Protein AF-A0A180FKZ0-F1 (afdb_monomer_lite)

Foldseek 3Di:
DDDCVVVVDDDQPPVNWDDFDAEEDEPVVCVVNDKAWDDKTFQDQDPVGTGKMWTWIDDPNDIHIYIDPDPVVVVVRCVVCVVVVVD

Structure (mmCIF, N/CA/C/O backbone):
data_AF-A0A180FKZ0-F1
#
_entry.id   AF-A0A180FKZ0-F1
#
loop_
_atom_site.group_PDB
_atom_site.id
_atom_site.type_symbol
_atom_site.label_atom_id
_atom_site.label_alt_id
_atom_site.label_comp_id
_atom_site.label_asym_id
_atom_site.label_entity_id
_atom_site.label_seq_id
_atom_site.pdbx_PDB_ins_code
_atom_site.Cartn_x
_atom_site.Cartn_y
_atom_site.Cartn_z
_atom_site.occupancy
_atom_site.B_iso_or_equiv
_atom_site.auth_seq_id
_atom_site.auth_comp_id
_atom_site.auth_asym_id
_atom_site.auth_atom_id
_atom_site.pdbx_PDB_model_num
ATOM 1 N N . MET A 1 1 ? -7.937 -23.297 20.505 1.00 62.66 1 MET A N 1
ATOM 2 C CA . MET A 1 1 ? -8.096 -21.830 20.641 1.00 62.66 1 MET A CA 1
ATOM 3 C C . MET A 1 1 ? -9.307 -21.418 19.818 1.00 62.66 1 MET A C 1
ATOM 5 O O . MET A 1 1 ? -9.439 -21.932 18.717 1.00 62.66 1 MET A O 1
ATOM 9 N N . LYS A 1 2 ? -10.212 -20.582 20.344 1.00 70.38 2 LYS A N 1
ATOM 10 C CA . LYS A 1 2 ? -11.359 -20.070 19.566 1.00 70.38 2 LYS A CA 1
ATOM 11 C C . LYS A 1 2 ? -10.866 -19.001 18.587 1.00 70.38 2 LYS A C 1
ATOM 13 O O . LYS A 1 2 ? -9.988 -18.222 18.959 1.00 70.38 2 LYS A O 1
ATOM 18 N N . ASN A 1 3 ? -11.379 -18.978 17.358 1.00 68.06 3 ASN A N 1
ATOM 19 C CA . ASN A 1 3 ? -10.996 -17.963 16.382 1.00 68.06 3 ASN A CA 1
ATOM 20 C C . ASN A 1 3 ? -11.703 -16.641 16.727 1.00 68.06 3 ASN A C 1
ATOM 22 O O . ASN A 1 3 ? -12.849 -16.647 17.167 1.00 68.06 3 ASN A O 1
ATOM 26 N N . LEU A 1 4 ? -11.043 -15.496 16.530 1.00 70.19 4 LEU A N 1
ATOM 27 C CA . LEU A 1 4 ? -11.623 -14.172 16.825 1.00 70.19 4 LEU A CA 1
ATOM 28 C C . LEU A 1 4 ? -12.920 -13.917 16.042 1.00 70.19 4 LEU A C 1
ATOM 30 O O . LEU A 1 4 ? -13.828 -13.256 16.542 1.00 70.19 4 LEU A O 1
ATOM 34 N N . LYS A 1 5 ? -13.019 -14.497 14.841 1.00 68.88 5 LYS A N 1
ATOM 35 C CA . LYS A 1 5 ? -14.218 -14.438 13.997 1.00 68.88 5 LYS A CA 1
ATOM 36 C C . LYS A 1 5 ? -15.430 -15.107 14.652 1.00 68.88 5 LYS A C 1
ATOM 38 O O . LYS A 1 5 ? -16.536 -14.592 14.531 1.00 68.88 5 LYS A O 1
ATOM 43 N N . ASP A 1 6 ? -15.212 -16.185 15.403 1.00 81.31 6 ASP A N 1
ATOM 44 C CA . ASP A 1 6 ? -16.276 -16.966 16.053 1.00 81.31 6 ASP A CA 1
ATOM 45 C C . ASP A 1 6 ? -16.866 -16.244 17.278 1.00 81.31 6 ASP A C 1
ATOM 47 O O . ASP A 1 6 ? -17.886 -16.658 17.821 1.00 81.31 6 ASP A O 1
ATOM 51 N N . LEU A 1 7 ? -16.215 -15.167 17.734 1.00 82.00 7 LEU A N 1
ATOM 52 C CA . LEU A 1 7 ? -16.640 -14.356 18.876 1.00 82.00 7 LEU A CA 1
ATOM 53 C C . LEU A 1 7 ? -17.460 -13.124 18.462 1.00 82.00 7 LEU A C 1
ATOM 55 O O . LEU A 1 7 ? -17.820 -12.324 19.321 1.00 82.00 7 LEU A O 1
ATOM 59 N N . GLY A 1 8 ? -17.721 -12.927 17.163 1.00 75.12 8 GLY A N 1
ATOM 60 C CA . GLY A 1 8 ? -18.412 -11.733 16.660 1.00 75.12 8 GLY A CA 1
ATOM 61 C C . GLY A 1 8 ? -17.619 -10.432 16.851 1.00 75.12 8 GLY A C 1
ATOM 62 O O . GLY A 1 8 ? -18.163 -9.340 16.694 1.00 75.12 8 GLY A O 1
ATOM 63 N N . ILE A 1 9 ? -16.328 -10.527 17.188 1.00 77.56 9 ILE A N 1
ATOM 64 C CA . ILE A 1 9 ? -15.458 -9.374 17.413 1.00 77.56 9 ILE A CA 1
ATOM 65 C C . ILE A 1 9 ? -14.884 -8.939 16.063 1.00 77.56 9 ILE A C 1
ATOM 67 O O . ILE A 1 9 ? -13.930 -9.526 15.550 1.00 77.56 9 ILE A O 1
ATOM 71 N N . ALA A 1 10 ? -15.458 -7.887 15.483 1.00 73.38 10 ALA A N 1
ATOM 72 C CA . ALA A 1 10 ? -14.866 -7.205 14.339 1.00 73.38 10 ALA A CA 1
ATOM 73 C C . ALA A 1 10 ? -13.754 -6.264 14.825 1.00 73.38 10 ALA A C 1
ATOM 75 O O . ALA A 1 10 ? -14.008 -5.327 15.583 1.00 73.38 10 ALA A O 1
ATOM 76 N N . TYR A 1 11 ? -12.515 -6.506 14.391 1.00 74.56 11 TYR A N 1
ATOM 77 C CA . TYR A 1 11 ? -11.401 -5.601 14.666 1.00 74.56 11 TYR A CA 1
ATOM 78 C C . TYR A 1 11 ? -11.670 -4.233 14.030 1.00 74.56 11 TYR A C 1
ATOM 80 O O . TYR A 1 11 ? -11.798 -4.122 12.811 1.00 74.56 11 TYR A O 1
ATOM 88 N N . LYS A 1 12 ? -11.738 -3.195 14.867 1.00 81.25 12 LYS A N 1
ATOM 89 C CA . LYS A 1 12 ? -11.809 -1.795 14.448 1.00 81.25 12 LYS A CA 1
ATOM 90 C C . LYS A 1 12 ? -10.533 -1.084 14.904 1.00 81.25 12 LYS A C 1
ATOM 92 O O . LYS A 1 12 ? -10.312 -0.975 16.112 1.00 81.25 12 LYS A O 1
ATOM 97 N N . PRO A 1 13 ? -9.676 -0.636 13.975 1.00 84.75 13 PRO A N 1
ATOM 98 C CA . PRO A 1 13 ? -8.520 0.191 14.300 1.00 84.75 13 PRO A CA 1
ATOM 99 C C . PRO A 1 13 ? -8.955 1.453 15.050 1.00 84.75 13 PRO A C 1
ATOM 101 O O . PRO A 1 13 ? -9.907 2.115 14.644 1.00 84.75 13 PRO A O 1
ATOM 104 N N . ALA A 1 14 ? -8.260 1.793 16.138 1.00 86.56 14 ALA A N 1
ATOM 105 C CA . ALA A 1 14 ? -8.597 2.960 16.960 1.00 86.56 14 ALA A CA 1
ATOM 106 C C . ALA A 1 14 ? -8.454 4.296 16.206 1.00 86.56 14 ALA A C 1
ATOM 108 O O . ALA A 1 14 ? -9.095 5.274 16.567 1.00 86.56 14 ALA A O 1
ATOM 109 N N . ASP A 1 15 ? -7.624 4.331 15.162 1.00 86.75 15 ASP A N 1
ATOM 110 C CA . ASP A 1 15 ? -7.426 5.489 14.287 1.00 86.75 15 ASP A CA 1
ATOM 111 C C . ASP A 1 15 ? -8.429 5.548 13.124 1.00 86.75 15 ASP A C 1
ATOM 113 O O . ASP A 1 15 ? -8.359 6.465 12.314 1.00 86.75 15 ASP A O 1
ATOM 117 N N . GLY A 1 16 ? -9.339 4.571 13.009 1.00 88.50 16 GLY A N 1
ATOM 118 C CA . GLY A 1 16 ? -10.305 4.483 11.910 1.00 88.50 16 GLY A CA 1
ATOM 119 C C . GLY A 1 16 ? -9.688 4.160 10.545 1.00 88.50 16 GLY A C 1
ATOM 120 O O . GLY A 1 16 ? -10.412 4.076 9.558 1.00 88.50 16 GLY A O 1
ATOM 121 N N . LYS A 1 17 ? -8.369 3.948 10.478 1.00 90.19 17 LYS A N 1
ATOM 122 C CA . LYS A 1 17 ? -7.619 3.746 9.235 1.00 90.19 17 LYS A CA 1
ATOM 123 C C . LYS A 1 17 ? -7.695 2.298 8.771 1.00 90.19 17 LYS A C 1
ATOM 125 O O . LYS A 1 17 ? -7.580 1.377 9.583 1.00 90.19 17 LYS A O 1
ATOM 130 N N . LYS A 1 18 ? -7.790 2.066 7.461 1.00 90.88 18 LYS A N 1
ATOM 131 C CA . LYS A 1 18 ? -7.773 0.715 6.883 1.00 90.88 18 LYS A CA 1
ATOM 132 C C . LYS A 1 18 ? -6.475 -0.021 7.242 1.00 90.88 18 LYS A C 1
ATOM 134 O O . LYS A 1 18 ? -5.387 0.556 7.333 1.00 90.88 18 LYS A O 1
ATOM 139 N N . ARG A 1 19 ? -6.580 -1.340 7.439 1.00 89.50 19 ARG A N 1
ATOM 140 C CA . ARG A 1 19 ? -5.433 -2.248 7.603 1.00 89.50 19 ARG A CA 1
ATOM 141 C C . ARG A 1 19 ? -5.451 -3.281 6.493 1.00 89.50 19 ARG A C 1
ATOM 143 O O . ARG A 1 19 ? -6.324 -4.143 6.452 1.00 89.50 19 ARG A O 1
ATOM 150 N N . PHE A 1 20 ? -4.461 -3.212 5.615 1.00 93.69 20 PHE A N 1
ATOM 151 C CA . PHE A 1 20 ? -4.336 -4.153 4.512 1.00 93.69 20 PHE A CA 1
ATOM 152 C C . PHE A 1 20 ? -3.641 -5.442 4.966 1.00 93.69 20 PHE A C 1
ATOM 154 O O . PHE A 1 20 ? -2.601 -5.411 5.633 1.00 93.69 20 PHE A O 1
ATOM 161 N N . GLY A 1 21 ? -4.217 -6.589 4.598 1.00 91.19 21 GLY A N 1
ATOM 162 C CA . GLY A 1 21 ? -3.593 -7.908 4.751 1.00 91.19 21 GLY A CA 1
ATOM 163 C C . GLY A 1 21 ? -2.409 -8.111 3.796 1.00 91.19 21 GLY A C 1
ATOM 164 O O . GLY A 1 21 ? -1.932 -7.160 3.181 1.00 91.19 21 GLY A O 1
ATOM 165 N N . GLY A 1 22 ? -1.921 -9.347 3.683 1.00 94.06 22 GLY A N 1
ATOM 166 C CA . GLY A 1 22 ? -0.837 -9.697 2.755 1.00 94.06 22 GLY A CA 1
ATOM 167 C C . GLY A 1 22 ? 0.567 -9.306 3.228 1.00 94.06 22 GLY A C 1
ATOM 168 O O . GLY A 1 22 ? 0.735 -8.599 4.232 1.00 94.06 22 GLY A O 1
ATOM 169 N N . SER A 1 23 ? 1.579 -9.785 2.504 1.00 95.12 23 SER A N 1
ATOM 170 C CA . SER A 1 23 ? 2.991 -9.500 2.777 1.00 95.12 23 SER A CA 1
ATOM 171 C C . SER A 1 23 ? 3.329 -8.030 2.526 1.00 95.12 23 SER A C 1
ATOM 173 O O . SER A 1 23 ? 2.800 -7.407 1.606 1.00 95.12 23 SER A O 1
ATOM 175 N N . LEU A 1 24 ? 4.219 -7.475 3.355 1.00 96.06 24 LEU A N 1
ATOM 176 C CA . LEU A 1 24 ? 4.816 -6.166 3.107 1.00 96.06 24 LEU A CA 1
ATOM 177 C C . LEU A 1 24 ? 5.975 -6.328 2.119 1.00 96.06 24 LEU A C 1
ATOM 179 O O . LEU A 1 24 ? 6.956 -7.000 2.431 1.00 96.06 24 LEU A O 1
ATOM 183 N N . THR A 1 25 ? 5.870 -5.683 0.965 1.00 96.50 25 THR A N 1
ATOM 184 C CA . THR A 1 25 ? 6.891 -5.705 -0.080 1.00 96.50 25 THR A CA 1
ATOM 185 C C . THR A 1 25 ? 7.728 -4.426 -0.024 1.00 96.50 25 THR A C 1
ATOM 187 O O . THR A 1 25 ? 7.165 -3.327 -0.065 1.00 96.50 25 THR A O 1
ATOM 190 N N . PRO A 1 26 ? 9.067 -4.528 0.075 1.00 94.56 26 PRO A N 1
ATOM 191 C CA . PRO A 1 26 ? 9.951 -3.381 -0.096 1.00 94.56 26 PRO A CA 1
ATOM 192 C C . PRO A 1 26 ? 9.776 -2.775 -1.489 1.00 94.56 26 PRO A C 1
ATOM 194 O O . PRO A 1 26 ? 9.784 -3.500 -2.478 1.00 94.56 26 PRO A O 1
ATOM 197 N N . LEU A 1 27 ? 9.668 -1.448 -1.581 1.00 90.56 27 LEU A N 1
ATOM 198 C CA . LEU A 1 27 ? 9.393 -0.770 -2.854 1.00 90.56 27 LEU A CA 1
ATOM 199 C C . LEU A 1 27 ? 10.459 -1.058 -3.929 1.00 90.56 27 LEU A C 1
ATOM 201 O O . LEU A 1 27 ? 10.134 -1.155 -5.105 1.00 90.56 27 LEU A O 1
ATOM 205 N N . GLY A 1 28 ? 11.719 -1.267 -3.529 1.00 92.44 28 GLY A N 1
ATOM 206 C CA . GLY A 1 28 ? 12.799 -1.647 -4.448 1.00 92.44 28 GLY A CA 1
ATOM 207 C C . GLY A 1 28 ? 12.582 -2.990 -5.153 1.00 92.44 28 GLY A C 1
ATOM 208 O O . GLY A 1 28 ? 13.082 -3.174 -6.256 1.00 92.44 28 GLY A O 1
ATOM 209 N N . ASN A 1 29 ? 11.787 -3.893 -4.572 1.00 93.44 29 ASN A N 1
ATOM 210 C CA . ASN A 1 29 ? 11.465 -5.187 -5.178 1.00 93.44 29 ASN A CA 1
ATOM 211 C C . ASN A 1 29 ? 10.389 -5.077 -6.269 1.00 93.44 29 ASN A C 1
ATOM 213 O O . ASN A 1 29 ? 10.120 -6.068 -6.934 1.00 93.44 29 ASN A O 1
ATOM 217 N N . LEU A 1 30 ? 9.753 -3.910 -6.419 1.00 92.38 30 LEU A N 1
ATOM 218 C CA . LEU A 1 30 ? 8.701 -3.657 -7.408 1.00 92.38 30 LEU A CA 1
ATOM 219 C C . LEU A 1 30 ? 9.217 -2.917 -8.649 1.00 92.38 30 LEU A C 1
ATOM 221 O O . LEU A 1 30 ? 8.433 -2.539 -9.517 1.00 92.38 30 LEU A O 1
ATOM 225 N N . GLN A 1 31 ? 10.526 -2.675 -8.746 1.00 91.50 31 GLN A N 1
ATOM 226 C CA . GLN A 1 31 ? 11.107 -2.034 -9.922 1.00 91.50 31 GLN A CA 1
ATOM 227 C C . GLN A 1 31 ? 10.908 -2.914 -11.158 1.00 91.50 31 GLN A C 1
ATOM 229 O O . GLN A 1 31 ? 11.288 -4.082 -11.157 1.00 91.50 31 GLN A O 1
ATOM 234 N N . ASN A 1 32 ? 10.358 -2.325 -12.222 1.00 91.06 32 ASN A N 1
ATOM 235 C CA . ASN A 1 32 ? 10.024 -3.011 -13.476 1.00 91.06 32 ASN A CA 1
ATOM 236 C C . ASN A 1 32 ? 8.993 -4.145 -13.322 1.00 91.06 32 ASN A C 1
ATOM 238 O O . ASN A 1 32 ? 8.917 -5.021 -14.181 1.00 91.06 32 ASN A O 1
ATOM 242 N N . CYS A 1 33 ? 8.202 -4.136 -12.247 1.00 90.88 33 CYS A N 1
ATOM 243 C CA . CYS A 1 33 ? 7.072 -5.041 -12.081 1.00 9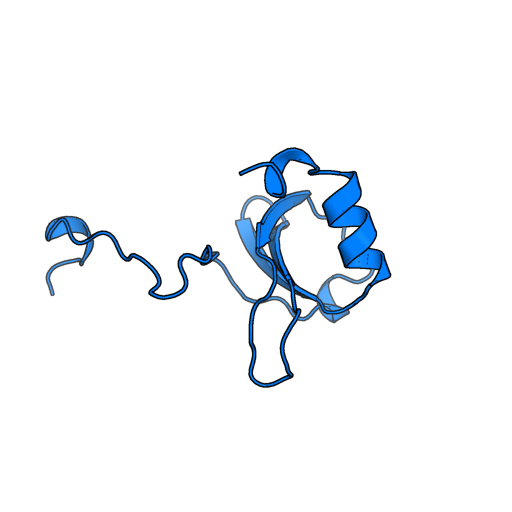0.88 33 CYS A CA 1
ATOM 244 C C . CYS A 1 33 ? 5.775 -4.349 -12.500 1.00 90.88 33 CYS A C 1
ATOM 246 O O . CYS A 1 33 ? 5.521 -3.205 -12.119 1.00 90.88 33 CYS A O 1
ATOM 248 N N . GLU A 1 34 ? 4.930 -5.069 -13.229 1.00 91.19 34 GLU A N 1
ATOM 249 C CA . GLU A 1 34 ? 3.539 -4.674 -13.418 1.00 91.19 34 GLU A CA 1
ATOM 250 C C . GLU A 1 34 ? 2.729 -5.091 -12.187 1.00 91.19 34 GLU A C 1
ATOM 252 O O . GLU A 1 34 ? 2.894 -6.194 -11.665 1.00 91.19 34 GLU A O 1
ATOM 257 N N . ILE A 1 35 ? 1.879 -4.191 -11.695 1.00 91.06 35 ILE A N 1
ATOM 258 C CA . ILE A 1 35 ? 1.018 -4.437 -10.539 1.00 91.06 35 ILE A CA 1
ATOM 259 C C . ILE A 1 35 ? -0.359 -3.826 -10.767 1.00 91.06 35 ILE A C 1
ATOM 261 O O . ILE A 1 35 ? -0.492 -2.788 -11.413 1.00 91.06 35 ILE A O 1
ATOM 265 N N . THR A 1 36 ? -1.385 -4.418 -10.161 1.00 92.31 36 THR A N 1
ATOM 266 C CA . THR A 1 36 ? -2.706 -3.791 -10.049 1.00 92.31 36 THR A CA 1
ATOM 267 C C . THR A 1 36 ? -2.885 -3.223 -8.648 1.00 92.31 36 THR A C 1
ATOM 269 O O . THR A 1 36 ? -2.809 -3.957 -7.662 1.00 92.31 36 THR A O 1
ATOM 272 N N . VAL A 1 37 ? -3.120 -1.914 -8.545 1.00 92.75 37 VAL A N 1
ATOM 273 C CA . VAL A 1 37 ? -3.481 -1.262 -7.277 1.00 92.75 37 VAL A CA 1
ATOM 274 C C . VAL A 1 37 ? -4.946 -1.559 -6.967 1.00 92.75 37 VAL A C 1
ATOM 276 O O . VAL A 1 37 ? -5.806 -1.401 -7.828 1.00 92.75 37 VAL A O 1
ATOM 279 N N . LEU A 1 38 ? -5.225 -1.998 -5.739 1.00 92.75 38 LEU A N 1
ATOM 280 C CA . LEU A 1 38 ? -6.574 -2.363 -5.297 1.00 92.75 38 LEU A CA 1
ATOM 281 C C . LEU A 1 38 ? -7.219 -1.283 -4.424 1.00 92.75 38 LEU A C 1
ATOM 283 O O . LEU A 1 38 ? -8.407 -1.011 -4.557 1.00 92.75 38 LEU A O 1
ATOM 287 N N . ASP A 1 39 ? -6.454 -0.728 -3.484 1.00 93.75 39 ASP A N 1
ATOM 288 C CA . ASP A 1 39 ? -6.899 0.280 -2.516 1.00 93.75 39 ASP A CA 1
ATOM 289 C C . ASP A 1 39 ? -5.663 0.899 -1.840 1.00 93.75 39 ASP A C 1
ATOM 291 O O . ASP A 1 39 ? -4.569 0.321 -1.866 1.00 93.75 39 ASP A O 1
ATOM 295 N N . PHE A 1 40 ? -5.821 2.042 -1.183 1.00 94.31 40 PHE A N 1
ATOM 296 C CA . PHE A 1 40 ? -4.782 2.626 -0.342 1.00 94.31 40 PHE A CA 1
ATOM 297 C C . PHE A 1 40 ? -5.361 3.376 0.858 1.00 94.31 40 PHE A C 1
ATOM 299 O O . PHE A 1 40 ? -6.554 3.651 0.962 1.00 94.31 40 PHE A O 1
ATOM 306 N N . GLU A 1 41 ? -4.489 3.668 1.816 1.00 93.94 41 GLU A N 1
ATOM 307 C CA . GLU A 1 41 ? -4.805 4.448 3.007 1.00 93.94 41 GLU A CA 1
ATOM 308 C C . GLU A 1 41 ? -3.720 5.496 3.233 1.00 93.94 41 GLU A C 1
ATOM 310 O O . GLU A 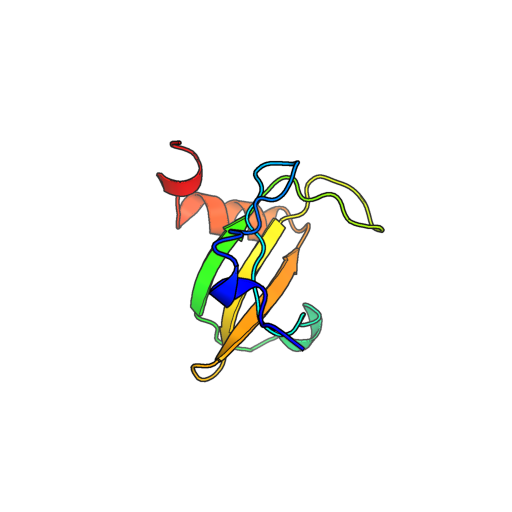1 41 ? -2.531 5.228 3.026 1.00 93.94 41 GLU A O 1
ATOM 315 N N . THR A 1 42 ? -4.136 6.677 3.678 1.00 93.81 42 THR A N 1
ATOM 316 C CA . THR A 1 42 ? -3.307 7.882 3.758 1.00 93.81 42 THR A CA 1
ATOM 317 C C . THR A 1 42 ? -2.974 8.238 5.204 1.00 93.81 42 THR A C 1
ATOM 319 O O . THR A 1 42 ? -3.544 7.689 6.153 1.00 93.81 42 THR A O 1
ATOM 322 N N . GLU A 1 43 ? -2.059 9.192 5.397 1.00 94.00 43 GLU A N 1
ATOM 323 C CA . GLU A 1 43 ? -1.701 9.719 6.721 1.00 94.00 43 GLU A CA 1
ATOM 324 C C . GLU A 1 43 ? -1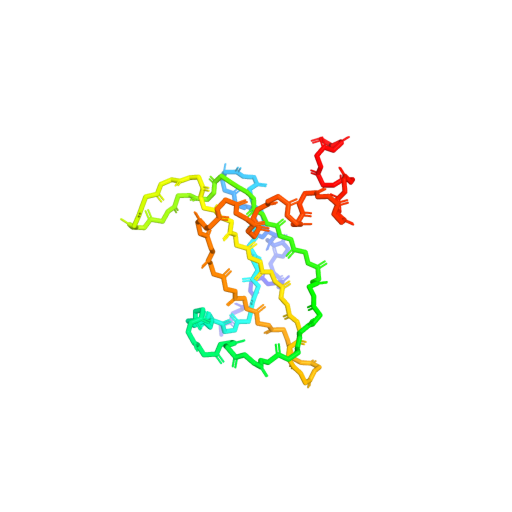.271 8.643 7.731 1.00 94.00 43 GLU A C 1
ATOM 326 O O . GLU A 1 43 ? -1.457 8.768 8.945 1.00 94.00 43 GLU A O 1
ATOM 331 N N . ILE A 1 44 ? -0.645 7.571 7.241 1.00 94.50 44 ILE A N 1
ATOM 332 C CA . ILE A 1 44 ? -0.159 6.494 8.091 1.00 94.50 44 ILE A CA 1
ATOM 333 C C . ILE A 1 44 ? 1.142 6.921 8.768 1.00 94.50 44 ILE A C 1
ATOM 335 O O . ILE A 1 44 ? 2.142 7.268 8.130 1.00 94.50 44 ILE A O 1
ATOM 339 N N . LYS A 1 45 ? 1.141 6.856 10.103 1.00 93.94 45 LYS A N 1
ATOM 340 C CA . LYS A 1 45 ? 2.352 6.976 10.914 1.00 93.94 45 LYS A CA 1
ATOM 341 C C . LYS A 1 45 ? 3.073 5.633 10.953 1.00 93.94 45 LYS A C 1
ATOM 343 O O . LYS A 1 45 ? 2.528 4.628 11.398 1.00 93.94 45 LYS A O 1
ATOM 348 N N . THR A 1 46 ? 4.336 5.647 10.556 1.00 90.81 46 THR A N 1
ATOM 349 C CA . THR A 1 46 ? 5.263 4.519 10.695 1.00 90.81 46 THR A CA 1
ATOM 350 C C . THR A 1 46 ? 6.404 4.898 11.637 1.00 90.81 46 THR A C 1
ATOM 352 O O . THR A 1 46 ? 6.499 6.044 12.087 1.00 90.81 46 THR A O 1
ATOM 355 N N . ARG A 1 47 ? 7.314 3.954 11.904 1.00 92.69 47 ARG A N 1
ATOM 356 C CA . ARG A 1 47 ? 8.579 4.261 12.588 1.00 92.69 47 ARG A CA 1
ATOM 357 C C . ARG A 1 47 ? 9.412 5.301 11.827 1.00 92.69 47 ARG A C 1
ATOM 359 O O . ARG A 1 47 ? 10.101 6.095 12.448 1.00 92.69 47 ARG A O 1
ATOM 366 N N . GLU A 1 48 ? 9.279 5.333 10.504 1.00 91.25 48 GLU A N 1
ATOM 367 C CA . GLU A 1 48 ? 10.046 6.185 9.592 1.00 91.25 48 GLU A CA 1
ATOM 368 C C . GLU A 1 48 ? 9.344 7.533 9.294 1.00 91.25 48 GLU A C 1
ATOM 370 O O . GLU A 1 48 ? 9.650 8.189 8.298 1.00 91.25 48 GL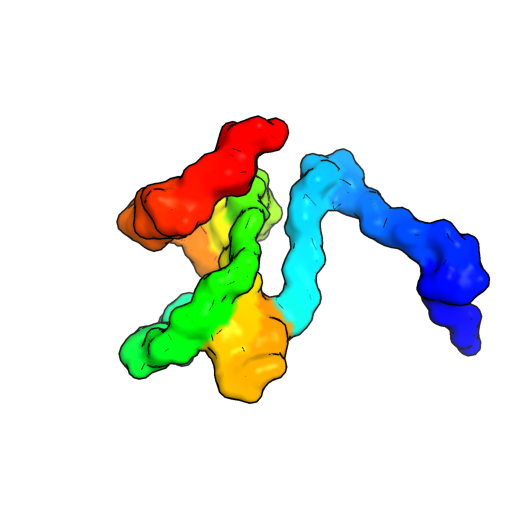U A O 1
ATOM 375 N N . GLY A 1 49 ? 8.337 7.927 10.088 1.00 94.31 49 GLY A N 1
ATOM 376 C CA . GLY A 1 49 ? 7.633 9.214 9.960 1.00 94.31 49 GLY A CA 1
ATOM 377 C C . GLY A 1 49 ? 6.132 9.118 9.652 1.00 94.31 49 GLY A C 1
ATOM 378 O O . GLY A 1 49 ? 5.564 8.025 9.574 1.00 94.31 49 GLY A O 1
ATOM 379 N N . LYS A 1 50 ? 5.492 10.291 9.524 1.00 95.62 50 LYS A N 1
ATOM 380 C CA . LYS A 1 50 ? 4.056 10.493 9.225 1.00 95.62 50 LYS A CA 1
ATOM 381 C C . LYS A 1 50 ? 3.814 10.736 7.724 1.00 95.62 50 LYS A C 1
ATOM 383 O O . LYS A 1 50 ? 4.778 10.801 6.968 1.00 95.62 50 LYS A O 1
ATOM 388 N N . GLY A 1 51 ? 2.548 10.889 7.321 1.00 95.06 51 GLY A N 1
ATOM 389 C CA . GLY A 1 51 ? 2.158 11.284 5.958 1.00 95.06 51 GLY A CA 1
ATOM 390 C C . GLY A 1 51 ? 2.377 10.205 4.896 1.00 95.06 51 GLY A C 1
ATOM 391 O O . GLY A 1 51 ? 2.375 10.492 3.700 1.00 95.06 51 GLY A O 1
ATOM 392 N N . ARG A 1 52 ? 2.615 8.957 5.318 1.00 95.38 52 ARG A N 1
ATOM 393 C CA . ARG A 1 52 ? 2.899 7.845 4.409 1.00 95.38 52 ARG A CA 1
ATOM 394 C C . ARG A 1 52 ? 1.615 7.191 3.941 1.00 95.38 52 ARG A C 1
ATOM 396 O O . ARG A 1 52 ? 0.621 7.170 4.666 1.00 95.38 52 ARG A O 1
ATOM 403 N N . TYR A 1 53 ? 1.666 6.630 2.742 1.00 95.62 53 TYR A N 1
ATOM 404 C CA . TYR A 1 53 ? 0.562 5.872 2.174 1.00 95.62 53 TYR A CA 1
ATOM 405 C C . TYR A 1 53 ? 0.888 4.387 2.284 1.00 95.62 53 TYR A C 1
ATOM 407 O O . TYR A 1 53 ? 2.036 3.980 2.069 1.00 95.62 53 TYR A O 1
ATOM 415 N N . VAL A 1 54 ? -0.112 3.578 2.623 1.00 95.94 54 VAL A N 1
ATOM 416 C CA . VAL A 1 54 ? -0.040 2.119 2.493 1.00 95.94 54 VAL A CA 1
ATOM 417 C C . VAL A 1 54 ? -0.909 1.742 1.311 1.00 95.94 54 VAL A C 1
ATOM 419 O O . VAL A 1 54 ? -2.101 2.027 1.319 1.00 95.94 54 VAL A O 1
ATOM 422 N N . VAL A 1 55 ? -0.311 1.103 0.315 1.00 95.44 55 VAL A N 1
ATOM 423 C CA . VAL A 1 55 ? -0.983 0.725 -0.928 1.00 95.44 55 VAL A CA 1
ATOM 424 C C . VAL A 1 55 ? -1.139 -0.784 -0.941 1.00 95.44 55 VAL A C 1
ATOM 426 O O . VAL A 1 55 ? -0.152 -1.508 -0.787 1.00 95.44 55 VAL A O 1
ATOM 429 N N . GLN A 1 56 ? -2.371 -1.262 -1.092 1.00 96.62 56 GLN A N 1
ATOM 430 C CA . GLN A 1 56 ? -2.655 -2.661 -1.368 1.00 96.62 56 GLN A CA 1
ATOM 431 C C . GLN A 1 56 ? -2.647 -2.882 -2.876 1.00 96.62 56 GLN A C 1
ATOM 433 O O . GLN A 1 56 ? -3.255 -2.133 -3.637 1.00 96.62 56 GLN A O 1
ATOM 438 N N . TYR A 1 57 ? -1.963 -3.936 -3.292 1.00 95.62 57 TYR A N 1
ATOM 439 C CA . TYR A 1 57 ? -1.836 -4.310 -4.689 1.00 95.62 57 TYR A CA 1
ATOM 440 C C . TYR A 1 57 ? -1.918 -5.831 -4.834 1.00 95.62 57 TYR A C 1
ATOM 442 O O . TYR A 1 57 ? -1.834 -6.566 -3.842 1.00 95.62 57 TYR A O 1
ATOM 450 N N . GLU A 1 58 ? -2.107 -6.290 -6.063 1.00 94.81 58 GLU A N 1
ATOM 451 C CA . GLU A 1 58 ? -2.207 -7.706 -6.403 1.00 94.81 58 GLU A CA 1
ATOM 452 C C . GLU A 1 58 ? -1.090 -8.120 -7.370 1.00 94.81 58 GLU A C 1
ATOM 454 O O . GLU A 1 58 ? -1.185 -7.848 -8.566 1.00 94.81 58 GLU A O 1
ATOM 459 N N . PRO A 1 59 ? -0.009 -8.743 -6.869 1.00 90.81 59 PRO A N 1
ATOM 460 C CA . PRO A 1 59 ? 0.920 -9.506 -7.695 1.00 90.81 59 PRO A CA 1
ATOM 461 C C . PRO A 1 59 ? 0.390 -10.928 -7.909 1.00 90.81 59 PRO A C 1
ATOM 463 O O . PRO A 1 59 ? 0.085 -11.626 -6.941 1.00 90.81 59 PRO A O 1
ATOM 466 N N . ASP A 1 60 ? 0.297 -11.368 -9.165 1.00 87.25 60 ASP A N 1
ATOM 467 C CA . ASP A 1 60 ? -0.022 -12.757 -9.537 1.00 87.25 60 ASP A CA 1
ATOM 468 C C . ASP A 1 60 ? -1.281 -13.333 -8.846 1.00 87.25 60 ASP A C 1
ATOM 470 O O . ASP A 1 60 ? -1.332 -14.506 -8.469 1.00 87.25 60 ASP A O 1
ATOM 474 N N . GLY A 1 61 ? -2.307 -12.500 -8.629 1.00 86.75 61 GLY A N 1
ATOM 475 C CA . GLY A 1 61 ? -3.567 -12.896 -7.983 1.00 86.75 61 GLY A CA 1
ATOM 476 C C . GLY A 1 61 ? -3.517 -13.007 -6.451 1.00 86.75 61 GLY A C 1
ATOM 477 O O . GLY A 1 61 ? -4.504 -13.399 -5.824 1.00 86.75 61 GLY A O 1
ATOM 478 N N . ALA A 1 62 ? -2.389 -12.679 -5.814 1.00 91.44 62 ALA A N 1
ATOM 479 C CA . ALA A 1 62 ? -2.245 -12.667 -4.361 1.00 91.44 62 ALA A CA 1
ATOM 480 C C . ALA A 1 62 ? -2.225 -11.234 -3.828 1.00 91.44 62 ALA A C 1
ATOM 482 O O . ALA A 1 62 ? -1.587 -10.369 -4.401 1.00 91.44 62 ALA A O 1
ATOM 483 N N . LYS A 1 63 ? -2.856 -10.954 -2.682 1.00 95.69 63 LYS A N 1
ATOM 484 C CA . LYS A 1 63 ? -2.802 -9.608 -2.085 1.00 95.69 63 LYS A CA 1
ATOM 485 C C . LYS A 1 63 ? -1.472 -9.361 -1.378 1.00 95.69 63 LYS A C 1
ATOM 487 O O . LYS A 1 63 ? -1.098 -10.104 -0.468 1.00 95.69 63 LYS A O 1
ATOM 492 N N . ALA A 1 64 ? -0.840 -8.241 -1.695 1.00 97.12 64 ALA A N 1
ATOM 493 C CA . ALA A 1 64 ? 0.332 -7.716 -1.008 1.00 97.12 64 ALA A CA 1
ATOM 494 C C . ALA A 1 64 ? 0.165 -6.216 -0.728 1.00 97.12 64 ALA A C 1
ATOM 496 O O . ALA A 1 64 ? -0.832 -5.592 -1.099 1.00 97.12 64 ALA A O 1
ATOM 497 N N . LYS A 1 65 ? 1.121 -5.628 -0.007 1.00 97.38 65 LYS A N 1
ATOM 498 C CA . LYS A 1 65 ? 1.127 -4.189 0.268 1.00 97.38 65 LYS A CA 1
ATOM 499 C C . LYS A 1 65 ? 2.525 -3.598 0.257 1.00 97.38 65 LYS A C 1
ATOM 501 O O . LYS A 1 65 ? 3.479 -4.276 0.624 1.00 97.38 65 LYS A O 1
ATOM 506 N N . PHE A 1 66 ? 2.641 -2.326 -0.092 1.00 96.81 66 PHE A N 1
ATOM 507 C CA . PHE A 1 66 ? 3.868 -1.547 0.076 1.00 96.81 66 PHE A CA 1
ATOM 508 C C . PHE A 1 66 ? 3.567 -0.210 0.756 1.00 96.81 66 PHE A C 1
ATOM 510 O O . PHE A 1 66 ? 2.414 0.206 0.876 1.00 96.81 66 PHE A O 1
ATOM 517 N N . ILE A 1 67 ? 4.617 0.447 1.248 1.00 96.25 67 ILE A N 1
ATOM 518 C CA . ILE A 1 67 ? 4.530 1.764 1.883 1.00 96.25 67 ILE A CA 1
ATOM 519 C C . ILE A 1 67 ? 5.324 2.746 1.036 1.00 96.25 67 ILE A C 1
ATOM 521 O O . ILE A 1 67 ? 6.481 2.481 0.710 1.00 96.25 67 ILE A O 1
ATOM 525 N N . THR A 1 68 ? 4.727 3.892 0.728 1.00 95.19 68 THR A N 1
ATOM 526 C CA . THR A 1 68 ? 5.392 4.968 -0.009 1.00 95.19 68 THR A CA 1
ATOM 527 C C . THR A 1 68 ? 5.282 6.295 0.731 1.00 95.19 68 THR A C 1
ATOM 529 O O . THR A 1 68 ? 4.319 6.561 1.452 1.00 95.19 68 THR A O 1
ATOM 532 N N . ASN A 1 69 ? 6.30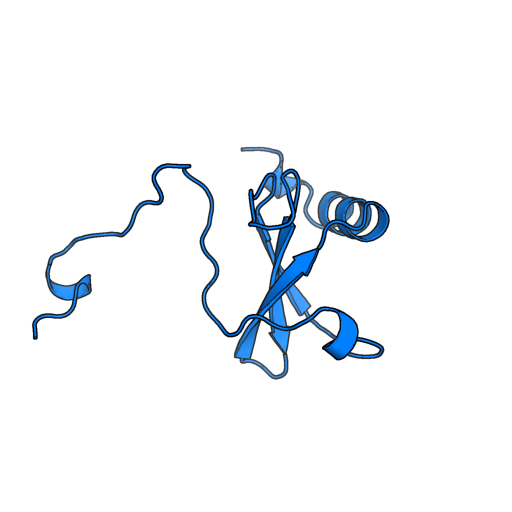8 7.123 0.562 1.00 94.94 69 ASN A N 1
ATOM 533 C CA . ASN A 1 69 ? 6.264 8.545 0.888 1.00 94.94 69 ASN A CA 1
ATOM 534 C C . ASN A 1 69 ? 6.695 9.408 -0.310 1.00 94.94 69 ASN A C 1
ATOM 536 O O . ASN A 1 69 ? 7.089 10.549 -0.115 1.00 94.94 69 ASN A O 1
ATOM 540 N N . SER A 1 70 ? 6.692 8.843 -1.523 1.00 93.25 70 SER A N 1
ATOM 541 C CA . SER A 1 70 ? 6.981 9.590 -2.749 1.00 93.25 70 SER A CA 1
ATOM 542 C C . SER A 1 70 ? 5.788 10.474 -3.093 1.00 93.25 70 SER A C 1
ATOM 544 O O . SER A 1 70 ? 4.674 9.966 -3.217 1.00 93.25 70 SER A O 1
ATOM 546 N N . GLU A 1 71 ? 6.025 11.773 -3.257 1.00 93.62 71 GLU A N 1
ATOM 547 C CA . GLU A 1 71 ? 4.988 12.731 -3.651 1.00 93.62 71 GLU A CA 1
ATOM 548 C C . GLU A 1 71 ? 4.442 12.436 -5.055 1.00 93.62 71 GLU A C 1
ATOM 550 O O . GLU A 1 71 ? 3.234 12.495 -5.263 1.00 93.62 71 GLU A O 1
ATOM 555 N N . GLU A 1 72 ? 5.294 11.998 -5.988 1.00 91.81 72 GLU A N 1
ATOM 556 C CA . GLU A 1 72 ? 4.871 11.601 -7.340 1.00 91.81 72 GLU A CA 1
ATOM 557 C C . GLU A 1 72 ? 3.894 10.419 -7.298 1.00 91.81 72 GLU A C 1
ATOM 559 O O . GLU A 1 72 ? 2.826 10.462 -7.903 1.00 91.81 72 GLU A O 1
ATOM 564 N N . MET A 1 73 ? 4.217 9.380 -6.517 1.00 90.62 73 MET A N 1
ATOM 565 C CA . MET A 1 73 ? 3.338 8.215 -6.366 1.00 90.62 73 MET A CA 1
ATOM 566 C C . MET A 1 73 ? 2.021 8.597 -5.684 1.00 90.62 73 MET A C 1
ATOM 568 O O . MET A 1 73 ? 0.966 8.110 -6.079 1.00 90.62 73 MET A O 1
ATOM 572 N N . LYS A 1 74 ? 2.066 9.466 -4.664 1.00 92.81 74 LYS A N 1
ATOM 573 C CA . LYS A 1 74 ? 0.849 9.958 -4.003 1.00 92.81 74 LYS A CA 1
ATOM 574 C C . LYS A 1 74 ? -0.052 10.698 -4.990 1.00 92.81 74 LYS A C 1
ATOM 576 O O . LYS A 1 74 ? -1.237 10.399 -5.010 1.00 92.81 74 LYS A O 1
ATOM 581 N N . SER A 1 75 ? 0.498 11.589 -5.822 1.00 91.19 75 SER A N 1
ATOM 582 C CA . SER A 1 75 ? -0.282 12.312 -6.839 1.00 91.19 75 SER A CA 1
ATOM 583 C C . SER A 1 75 ? -0.996 11.342 -7.772 1.00 91.19 75 SER A C 1
ATOM 585 O O . SER A 1 75 ? -2.211 11.415 -7.905 1.00 91.19 75 SER A O 1
ATOM 587 N N . ILE A 1 76 ? -0.269 10.363 -8.321 1.00 89.88 76 ILE A N 1
ATOM 588 C CA . ILE A 1 76 ? -0.844 9.362 -9.230 1.00 89.88 7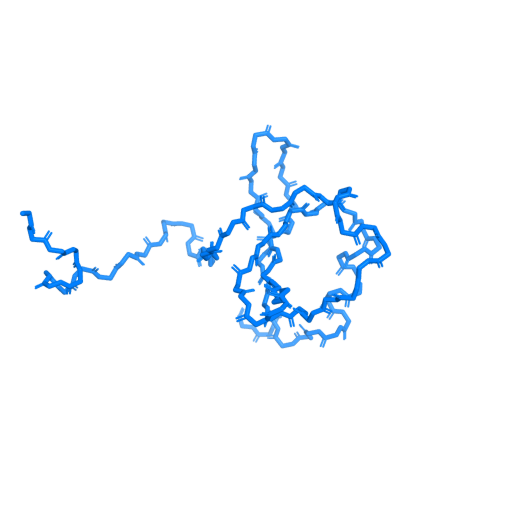6 ILE A CA 1
ATOM 589 C C . ILE A 1 76 ? -1.981 8.588 -8.544 1.00 89.88 76 ILE A C 1
ATOM 591 O O . ILE A 1 76 ? -3.046 8.407 -9.125 1.00 89.88 76 ILE A O 1
ATOM 595 N N . LEU A 1 77 ? -1.796 8.153 -7.295 1.00 90.50 77 LEU A N 1
ATOM 596 C CA . LEU A 1 77 ? -2.840 7.438 -6.549 1.00 90.50 77 LEU A CA 1
ATOM 597 C C . LEU A 1 77 ? -4.092 8.299 -6.316 1.00 90.50 77 LEU A C 1
ATOM 599 O O . LEU A 1 77 ? -5.208 7.794 -6.432 1.00 90.50 77 LEU A O 1
ATOM 603 N N . CYS A 1 78 ? -3.914 9.587 -6.015 1.00 85.69 78 CYS A N 1
ATOM 604 C CA . CYS A 1 78 ? -5.013 10.533 -5.834 1.00 85.69 78 CYS A CA 1
ATOM 605 C C . CYS A 1 78 ? -5.761 10.815 -7.145 1.00 85.69 78 CYS A C 1
ATOM 607 O O . CYS A 1 78 ? -6.989 10.864 -7.140 1.00 85.69 78 CYS A O 1
ATOM 609 N N . ASP A 1 79 ? -5.037 10.958 -8.256 1.00 84.56 79 ASP A N 1
ATOM 610 C CA . ASP A 1 79 ? -5.615 11.263 -9.568 1.00 84.56 79 ASP A CA 1
ATOM 611 C C . ASP A 1 79 ? -6.450 10.088 -10.110 1.00 84.56 79 ASP A C 1
ATOM 613 O O . ASP A 1 79 ? -7.492 10.292 -10.732 1.00 84.56 79 ASP A O 1
ATOM 617 N N . PHE A 1 80 ? -6.017 8.847 -9.855 1.00 72.12 80 PHE A N 1
ATOM 618 C CA . PHE A 1 80 ? -6.688 7.634 -10.339 1.00 72.12 80 PHE A CA 1
ATOM 619 C C . PHE A 1 80 ? -7.849 7.154 -9.459 1.00 72.12 80 PHE A C 1
ATOM 621 O O . PHE A 1 80 ? -8.734 6.457 -9.956 1.00 72.12 80 PHE A O 1
ATOM 628 N N . MET A 1 81 ? -7.862 7.488 -8.166 1.00 68.06 81 MET A N 1
ATOM 629 C CA . MET A 1 81 ? -8.925 7.080 -7.236 1.00 68.06 81 MET A CA 1
ATOM 630 C C . MET A 1 81 ? -9.463 8.292 -6.457 1.00 68.06 81 MET A C 1
ATOM 632 O O . MET A 1 81 ? -9.327 8.349 -5.229 1.00 68.06 81 MET A O 1
ATOM 636 N N . PRO A 1 82 ? -10.096 9.264 -7.143 1.00 62.25 82 PRO A N 1
ATOM 637 C CA . PRO A 1 82 ? -10.570 10.498 -6.514 1.00 62.25 82 PRO A CA 1
ATOM 638 C C . PRO A 1 82 ? -11.633 10.239 -5.434 1.00 62.25 82 PRO A C 1
ATOM 640 O O . PRO A 1 82 ? -11.722 10.983 -4.457 1.00 62.25 82 PRO A O 1
ATOM 643 N N . ASP A 1 83 ? -12.392 9.145 -5.556 1.00 59.53 83 ASP A N 1
ATOM 644 C CA . ASP A 1 83 ? -13.469 8.786 -4.626 1.00 59.53 83 ASP A CA 1
ATOM 645 C C . ASP A 1 83 ? -12.973 8.429 -3.214 1.00 59.53 83 ASP A C 1
ATOM 647 O O . ASP A 1 83 ? -13.748 8.489 -2.260 1.00 59.53 83 ASP A O 1
ATOM 651 N N . ILE A 1 84 ? -11.681 8.110 -3.036 1.00 55.22 84 ILE A N 1
ATOM 652 C CA . ILE A 1 84 ? -11.096 7.856 -1.705 1.00 55.22 84 ILE A CA 1
ATOM 653 C C . ILE A 1 84 ? -11.043 9.143 -0.855 1.00 55.22 84 ILE A C 1
ATOM 655 O O . ILE A 1 84 ? -11.006 9.056 0.371 1.00 55.22 84 ILE A O 1
ATOM 659 N N . PHE A 1 85 ? -11.108 10.330 -1.472 1.00 53.09 85 PHE A N 1
ATOM 660 C CA . PHE A 1 85 ? -11.128 11.627 -0.777 1.00 53.09 85 PHE A CA 1
ATOM 661 C C . PHE A 1 85 ? -12.533 12.219 -0.566 1.00 53.09 85 PHE A C 1
ATOM 663 O O . PHE A 1 85 ? -12.652 13.279 0.043 1.00 53.09 85 PHE A O 1
ATOM 670 N N . MET A 1 86 ? -13.592 11.564 -1.053 1.00 47.47 86 MET A N 1
ATOM 671 C CA . MET A 1 86 ? -14.970 12.087 -1.040 1.00 47.47 86 MET A CA 1
ATOM 672 C C . MET A 1 86 ? -15.836 11.565 0.130 1.00 47.47 86 MET A C 1
ATOM 674 O O . MET A 1 86 ? -17.051 11.770 0.119 1.00 47.47 86 MET A O 1
ATOM 678 N N . LEU A 1 87 ? -15.241 10.898 1.131 1.00 42.09 87 LEU A N 1
ATOM 679 C CA . LEU A 1 87 ? -15.925 10.345 2.315 1.00 42.09 87 LEU A CA 1
ATOM 680 C C . LEU A 1 87 ? -15.404 10.929 3.632 1.00 42.09 87 LEU A C 1
ATOM 682 O O . LEU A 1 87 ? -14.167 10.952 3.823 1.00 42.09 87 LEU A O 1
#

Secondary structure (DSSP, 8-state):
---GGGGT-----TT------SEEPPGGGGTT---EEEEEEEEEEETTEEEEEEEEEESTTS-EEEEE--HHHHHHHHHH-GGGG--

Sequence (87 aa):
MKNLKDLGIAYKPADGKKRFGGSLTPLGNLQNCEITVLDFETEIKTREGKGRYVVQYEPDGAKAKFITNSEEMKSILCDFMPDIFML

pLDDT: mean 86.74, std 12.17, range [42.09, 97.38]

Radius of gyration: 14.67 Å; chains: 1; bounding box: 31×35×34 Å